Protein AF-A0A142B8X0-F1 (afdb_monomer_lite)

Sequence (153 aa):
MGISKRVLISNRKLSFLSRCFTVLLIFTAGLITAAVSLQYFYQQAVNDYFADGIATEDNLIIQIDRHTLTATGNKKDHFLPLLDDELGAYQSHRFIGWNADVERMKSSESLPFILLYEVRYEKRITEESFYYRGVTIPKLHLRKVMISTASLD

Structure (mmCIF, N/CA/C/O backbone):
data_AF-A0A142B8X0-F1
#
_entry.id   AF-A0A142B8X0-F1
#
loop_
_atom_site.group_PDB
_atom_site.id
_atom_site.type_symbol
_atom_site.label_atom_id
_atom_site.label_alt_id
_atom_site.label_comp_id
_atom_site.label_asym_id
_atom_site.label_entity_id
_atom_site.label_seq_id
_atom_site.pdbx_PDB_ins_code
_atom_site.Cartn_x
_atom_site.Cartn_y
_atom_site.Cartn_z
_atom_site.occupancy
_atom_site.B_iso_or_equiv
_atom_site.auth_seq_id
_atom_site.auth_comp_id
_atom_site.auth_asym_id
_atom_site.auth_atom_id
_atom_site.pdbx_PDB_model_num
ATOM 1 N N . MET A 1 1 ? -50.095 -7.052 57.992 1.00 36.69 1 MET A N 1
ATOM 2 C CA . MET A 1 1 ? -49.392 -7.928 57.025 1.00 36.69 1 MET A CA 1
ATOM 3 C C . MET A 1 1 ? -48.508 -7.066 56.146 1.00 36.69 1 MET A C 1
ATOM 5 O O . MET A 1 1 ? -48.946 -6.010 55.712 1.00 36.69 1 MET A O 1
ATOM 9 N N . GLY A 1 2 ? -47.237 -7.452 56.037 1.00 42.44 2 GLY A N 1
ATOM 10 C CA . GLY A 1 2 ? -46.136 -6.587 55.626 1.00 42.44 2 GLY A CA 1
ATOM 11 C C . GLY A 1 2 ? -46.250 -6.074 54.197 1.00 42.44 2 GLY A C 1
ATOM 12 O O . GLY A 1 2 ? -46.337 -6.848 53.247 1.00 42.44 2 GLY A O 1
ATOM 13 N N . ILE A 1 3 ? -46.169 -4.752 54.058 1.00 50.62 3 ILE A N 1
ATOM 14 C CA . ILE A 1 3 ? -45.834 -4.101 52.797 1.00 50.62 3 ILE A CA 1
ATOM 15 C C . ILE A 1 3 ? -44.391 -4.509 52.508 1.00 50.62 3 ILE A C 1
ATOM 17 O O . ILE A 1 3 ? -43.452 -3.998 53.119 1.00 50.62 3 ILE A O 1
ATOM 21 N N . SER A 1 4 ? -44.234 -5.508 51.639 1.00 46.56 4 SER A N 1
ATOM 22 C CA . SER A 1 4 ? -42.945 -5.920 51.102 1.00 46.56 4 SER A CA 1
ATOM 23 C C . SER A 1 4 ? -42.273 -4.673 50.544 1.00 46.56 4 SER A C 1
ATOM 25 O O . SER A 1 4 ? -42.720 -4.110 49.540 1.00 46.56 4 SER A O 1
ATOM 27 N N . LYS A 1 5 ? -41.240 -4.192 51.245 1.00 47.00 5 LYS A N 1
ATOM 28 C CA . LYS A 1 5 ? -40.313 -3.195 50.721 1.00 47.00 5 LYS A CA 1
ATOM 29 C C . LYS A 1 5 ? -39.723 -3.827 49.469 1.00 47.00 5 LYS A C 1
ATOM 31 O O . LYS A 1 5 ? -38.765 -4.587 49.563 1.00 47.00 5 LYS A O 1
ATOM 36 N N . ARG A 1 6 ? -40.328 -3.560 48.305 1.00 49.34 6 ARG A N 1
ATOM 37 C CA . ARG A 1 6 ? -39.716 -3.836 47.009 1.00 49.34 6 ARG A CA 1
ATOM 38 C C . ARG A 1 6 ? -38.375 -3.140 47.072 1.00 49.34 6 ARG A C 1
ATOM 40 O O . ARG A 1 6 ? -38.305 -1.914 47.108 1.00 49.34 6 ARG A O 1
ATOM 47 N N . VAL A 1 7 ? -37.338 -3.952 47.197 1.00 50.28 7 VAL A N 1
ATOM 48 C CA . VAL A 1 7 ? -35.942 -3.561 47.216 1.00 50.28 7 VAL A CA 1
ATOM 49 C C . VAL A 1 7 ? -35.643 -3.021 45.822 1.00 50.28 7 VAL A C 1
ATOM 51 O O . VAL A 1 7 ? -35.032 -3.675 44.988 1.00 50.28 7 VAL A O 1
ATOM 54 N N . LEU A 1 8 ? -36.108 -1.804 45.545 1.00 49.97 8 LEU A N 1
ATOM 55 C CA . LEU A 1 8 ? -35.597 -0.969 44.477 1.00 49.97 8 LEU A CA 1
ATOM 56 C C . LEU A 1 8 ? -34.296 -0.368 45.017 1.00 49.97 8 LEU A C 1
ATOM 58 O O . LEU A 1 8 ? -34.149 0.844 45.155 1.00 49.97 8 LEU A O 1
ATOM 62 N N . ILE A 1 9 ? -33.339 -1.238 45.368 1.00 50.69 9 ILE A N 1
ATOM 63 C CA . ILE A 1 9 ? -31.932 -0.850 45.406 1.00 50.69 9 ILE A CA 1
ATOM 64 C C . ILE A 1 9 ? -31.591 -0.625 43.938 1.00 50.69 9 ILE A C 1
ATOM 66 O O . ILE A 1 9 ? -31.101 -1.497 43.225 1.00 50.69 9 ILE A O 1
ATOM 70 N N . SER A 1 10 ? -31.961 0.560 43.458 1.00 58.00 10 SER A N 1
ATOM 71 C CA . SER A 1 10 ? -31.449 1.115 42.225 1.00 58.00 10 SER A CA 1
ATOM 72 C C . SER A 1 10 ? -29.945 1.206 42.462 1.00 58.00 10 SER A C 1
ATOM 74 O O . SER A 1 10 ? -29.455 2.101 43.159 1.00 58.00 10 SER A O 1
ATOM 76 N N . ASN A 1 11 ? -29.206 0.226 41.948 1.00 66.44 11 ASN A N 1
ATOM 77 C CA . ASN A 1 11 ? -27.758 0.276 41.920 1.00 66.44 11 ASN A CA 1
ATOM 78 C C . ASN A 1 11 ? -27.373 1.364 40.915 1.00 66.44 11 ASN A C 1
ATOM 80 O O . ASN A 1 11 ? -27.034 1.095 39.766 1.00 66.44 11 ASN A O 1
ATOM 84 N N . ARG A 1 12 ? -27.442 2.624 41.354 1.00 71.62 12 ARG A N 1
ATOM 85 C CA . ARG A 1 12 ? -27.076 3.817 40.581 1.00 71.62 12 ARG A CA 1
ATOM 86 C C . ARG A 1 12 ? -25.678 3.669 39.974 1.00 71.62 12 ARG A C 1
ATOM 88 O O . ARG A 1 12 ? -25.454 4.092 38.848 1.00 71.62 12 ARG A O 1
ATOM 95 N N . LYS A 1 13 ? -24.777 2.980 40.687 1.00 76.06 13 LYS A N 1
ATOM 96 C CA . LYS A 1 13 ? -23.445 2.582 40.208 1.00 76.06 13 LYS A CA 1
ATOM 97 C C . LYS A 1 13 ? -23.502 1.603 39.030 1.00 76.06 13 LYS A C 1
ATOM 99 O O . LYS A 1 13 ? -22.788 1.810 38.063 1.00 76.06 13 LYS A O 1
ATOM 104 N N . LEU A 1 14 ? -24.371 0.591 39.075 1.00 77.50 14 LEU A N 1
ATOM 105 C CA . LEU A 1 14 ? -24.537 -0.409 38.010 1.00 77.50 14 LEU A CA 1
ATOM 106 C C . LEU A 1 14 ? -25.193 0.197 36.760 1.00 77.50 14 LEU A C 1
ATOM 108 O O . LEU A 1 14 ? -24.770 -0.088 35.647 1.00 77.50 14 LEU A O 1
ATOM 112 N N . SER A 1 15 ? -26.157 1.108 36.940 1.00 79.56 15 SER A N 1
ATOM 113 C CA . SER A 1 15 ? -26.729 1.883 35.830 1.00 79.56 15 SER A CA 1
ATOM 114 C C . SER A 1 15 ? -25.731 2.874 35.222 1.00 79.56 15 SER A C 1
ATOM 116 O O . SER A 1 15 ? -25.805 3.144 34.028 1.00 79.56 15 SER A O 1
ATOM 118 N N . PHE A 1 16 ? -24.826 3.449 36.017 1.00 84.94 16 PHE A N 1
ATOM 119 C CA . PHE A 1 16 ? -23.760 4.303 35.493 1.00 84.94 16 PHE A CA 1
ATOM 120 C C . PHE A 1 16 ? -22.716 3.475 34.734 1.00 84.94 16 PHE A C 1
ATOM 122 O O . PHE A 1 16 ? -22.344 3.839 33.623 1.00 84.94 16 PHE A O 1
ATOM 129 N N . LEU A 1 17 ? -22.322 2.318 35.281 1.00 87.62 17 LEU A N 1
ATOM 130 C CA . LEU A 1 17 ? -21.402 1.388 34.627 1.00 87.62 17 LEU A CA 1
ATOM 131 C C . LEU A 1 17 ? -21.946 0.904 33.280 1.00 87.62 17 LEU A C 1
ATOM 133 O O . LEU A 1 17 ? -21.206 0.899 32.302 1.00 87.62 17 LEU A O 1
ATOM 137 N N . SER A 1 18 ? -23.236 0.548 33.210 1.00 86.44 18 SER A N 1
ATOM 138 C CA . SER A 1 18 ? -23.843 0.107 31.951 1.00 86.44 18 SER A CA 1
ATOM 139 C C . SER A 1 18 ? -23.841 1.219 30.905 1.00 86.44 18 SER A C 1
ATOM 141 O O . SER A 1 18 ? -23.496 0.962 29.759 1.00 86.44 18 SER A O 1
ATOM 143 N N . ARG A 1 19 ? -24.123 2.468 31.298 1.00 88.44 19 ARG A N 1
ATOM 144 C CA . ARG A 1 19 ? -24.048 3.630 30.397 1.00 88.44 19 ARG A CA 1
ATOM 145 C C . ARG A 1 19 ? -22.627 3.879 29.900 1.00 88.44 19 ARG A C 1
ATOM 147 O O . ARG A 1 19 ? -22.446 4.068 28.703 1.00 88.44 19 ARG A O 1
ATOM 154 N N . CYS A 1 20 ? -21.625 3.842 30.781 1.00 92.31 20 CYS A N 1
ATOM 155 C CA . CYS A 1 20 ? -20.221 3.963 30.381 1.00 92.31 20 CYS A CA 1
ATOM 156 C C . CYS A 1 20 ? -19.806 2.838 29.428 1.00 92.31 20 CYS A C 1
ATOM 158 O O . CYS A 1 20 ? -19.137 3.104 28.437 1.00 92.31 20 CYS A O 1
ATOM 160 N N . PHE A 1 21 ? -20.241 1.605 29.690 1.00 92.94 21 PHE A N 1
ATOM 161 C CA . PHE A 1 21 ? -19.970 0.465 28.822 1.00 92.94 21 PHE A CA 1
ATOM 162 C C . PHE A 1 21 ? -20.636 0.616 27.450 1.00 92.94 21 PHE A C 1
ATOM 164 O O . PHE A 1 21 ? -19.991 0.396 26.432 1.00 92.94 21 PHE A O 1
ATOM 171 N N . THR A 1 22 ? -21.893 1.066 27.395 1.00 92.06 22 THR A N 1
ATOM 172 C CA . THR A 1 22 ? -22.579 1.355 26.128 1.00 92.06 22 THR A CA 1
ATOM 173 C C . THR A 1 22 ? -21.870 2.456 25.342 1.00 92.06 22 THR A C 1
ATOM 175 O O . THR A 1 22 ? -21.651 2.298 24.146 1.00 92.06 22 THR A O 1
ATOM 178 N N . VAL A 1 23 ? -21.469 3.549 25.999 1.00 93.69 23 VAL A N 1
ATOM 179 C CA . VAL A 1 23 ? -20.706 4.627 25.349 1.00 93.69 23 VAL A CA 1
ATOM 180 C C . VAL A 1 23 ? -19.367 4.106 24.835 1.00 93.69 23 VAL A C 1
ATOM 182 O O . VAL A 1 23 ? -19.006 4.401 23.700 1.00 93.69 23 VAL A O 1
ATOM 185 N N . LEU A 1 24 ? -18.663 3.292 25.626 1.00 94.75 24 LEU A N 1
ATOM 186 C CA . LEU A 1 24 ? -17.407 2.670 25.216 1.00 94.75 24 LEU A CA 1
ATOM 187 C C . LEU A 1 24 ? -17.603 1.790 23.978 1.00 94.75 24 LEU A C 1
ATOM 189 O O . LEU A 1 24 ? -16.819 1.904 23.047 1.00 94.75 24 LEU A O 1
ATOM 193 N N . LEU A 1 25 ? -18.657 0.970 23.939 1.00 94.25 25 LEU A N 1
ATOM 194 C CA . LEU A 1 25 ? -18.976 0.127 22.783 1.00 94.25 25 LEU A CA 1
ATOM 195 C C . LEU A 1 25 ? -19.296 0.941 21.527 1.00 94.25 25 LEU A C 1
ATOM 197 O O . LEU A 1 25 ? -18.827 0.608 20.444 1.00 94.25 25 LEU A O 1
ATOM 201 N N . ILE A 1 26 ? -20.085 2.010 21.657 1.00 94.25 26 ILE A N 1
ATOM 202 C CA . ILE A 1 26 ? -20.396 2.897 20.526 1.00 94.25 26 ILE A CA 1
ATOM 203 C C . ILE A 1 26 ? -19.113 3.560 20.021 1.00 94.25 26 ILE A C 1
ATOM 205 O O . ILE A 1 26 ? -18.878 3.632 18.816 1.00 94.25 26 ILE A O 1
ATOM 209 N N . PHE A 1 27 ? -18.263 4.014 20.941 1.00 93.69 27 PHE A N 1
ATOM 210 C CA . PHE A 1 27 ? -17.006 4.662 20.605 1.00 93.69 27 PHE A CA 1
ATOM 211 C C . PHE A 1 27 ? -16.032 3.700 19.912 1.00 93.69 27 PHE A C 1
ATOM 213 O O . PHE A 1 27 ? -15.479 4.040 18.868 1.00 93.69 27 PHE A O 1
ATOM 220 N N . THR A 1 28 ? -15.858 2.481 20.431 1.00 92.56 28 THR A N 1
ATOM 221 C CA . THR A 1 28 ? -14.987 1.476 19.805 1.00 92.56 28 THR A CA 1
ATOM 222 C C . THR A 1 28 ? -15.523 1.028 18.451 1.00 92.56 28 THR A C 1
ATOM 224 O O . THR A 1 28 ? -14.745 0.934 17.504 1.00 92.56 28 THR A O 1
ATOM 227 N N . ALA A 1 29 ? -16.836 0.829 18.309 1.00 92.69 29 ALA A N 1
ATOM 228 C CA . ALA A 1 29 ? -17.451 0.526 17.017 1.00 92.69 29 ALA A CA 1
ATOM 229 C C . ALA A 1 29 ? -17.230 1.658 15.999 1.00 92.69 29 ALA A C 1
ATOM 231 O O . ALA A 1 29 ? -16.892 1.395 14.842 1.00 92.69 29 ALA A O 1
ATOM 232 N N . GLY A 1 30 ? -17.359 2.916 16.436 1.00 91.62 30 GLY A N 1
ATOM 233 C CA . GLY A 1 30 ? -17.065 4.090 15.615 1.00 91.62 30 GLY A CA 1
ATOM 234 C C . GLY A 1 30 ? -15.609 4.128 15.150 1.00 91.62 30 GLY A C 1
ATOM 235 O O . GLY A 1 30 ? -15.353 4.321 13.963 1.00 91.62 30 GLY A O 1
ATOM 236 N N . LEU A 1 31 ? -14.657 3.865 16.051 1.00 87.88 31 LEU A N 1
ATOM 237 C CA . LEU A 1 31 ? -13.232 3.806 15.713 1.00 87.88 31 LEU A CA 1
ATOM 238 C C . LEU A 1 31 ? -12.903 2.679 14.728 1.00 87.88 31 LEU A C 1
ATOM 240 O O . LEU A 1 31 ? -12.178 2.914 13.765 1.00 87.88 31 LEU A O 1
ATOM 244 N N . ILE A 1 32 ? -13.457 1.480 14.933 1.00 86.44 32 ILE A N 1
ATOM 245 C CA . ILE A 1 32 ? -13.270 0.348 14.011 1.00 86.44 32 ILE A CA 1
ATOM 246 C C . ILE A 1 32 ? -13.820 0.710 12.628 1.00 86.44 32 ILE A C 1
ATOM 248 O O . ILE A 1 32 ? -13.136 0.531 11.624 1.00 86.44 32 ILE A O 1
ATOM 252 N N . THR A 1 33 ? -15.026 1.278 12.574 1.00 87.94 33 THR A N 1
ATOM 253 C CA . THR A 1 33 ? -15.659 1.687 11.312 1.00 87.94 33 THR A CA 1
ATOM 254 C C . THR A 1 33 ? -14.834 2.752 10.591 1.00 87.94 33 THR A C 1
ATOM 256 O O . THR A 1 33 ? -14.637 2.659 9.379 1.00 87.94 33 THR A O 1
ATOM 259 N N . ALA A 1 34 ? -14.313 3.739 11.324 1.00 83.94 34 ALA A N 1
ATOM 260 C CA . ALA A 1 34 ? -13.447 4.770 10.766 1.00 83.94 34 ALA A CA 1
ATOM 261 C C . ALA A 1 34 ? -12.149 4.167 10.208 1.00 83.94 34 ALA A C 1
ATOM 263 O O . ALA A 1 34 ? -11.776 4.480 9.080 1.00 83.94 34 ALA A O 1
ATOM 264 N N . ALA A 1 35 ? -11.504 3.261 10.950 1.00 81.81 35 ALA A N 1
ATOM 265 C CA . ALA A 1 35 ? -10.273 2.600 10.517 1.00 81.81 35 ALA A CA 1
ATOM 266 C C . ALA A 1 35 ? -10.482 1.747 9.254 1.00 81.81 35 ALA A C 1
ATOM 268 O O . ALA A 1 35 ? -9.707 1.848 8.306 1.00 81.81 35 ALA A O 1
ATOM 269 N N . VAL A 1 36 ? -11.560 0.959 9.207 1.00 83.69 36 VAL A N 1
ATOM 270 C CA . VAL A 1 36 ? -11.911 0.139 8.037 1.00 83.69 36 VAL A CA 1
ATOM 271 C C . VAL A 1 36 ? -12.264 1.014 6.832 1.00 83.69 36 VAL A C 1
ATOM 273 O O . VAL A 1 36 ? -11.796 0.752 5.728 1.00 83.69 36 VAL A O 1
ATOM 276 N N . SER A 1 37 ? -13.042 2.083 7.026 1.00 85.81 37 SER A N 1
ATOM 277 C CA . SER A 1 37 ? -13.376 3.020 5.941 1.00 85.81 37 SER A CA 1
ATOM 278 C C . SER A 1 37 ? -12.123 3.685 5.373 1.00 85.81 37 SER A C 1
ATOM 280 O O . SER A 1 37 ? -11.985 3.809 4.157 1.00 85.81 37 SER A O 1
ATOM 282 N N . LEU A 1 38 ? -11.185 4.060 6.249 1.00 82.81 38 LEU A N 1
ATOM 283 C CA . LEU A 1 38 ? -9.896 4.612 5.852 1.00 82.81 38 LEU A CA 1
ATOM 284 C C . LEU A 1 38 ? -9.124 3.597 5.004 1.00 82.81 38 LEU A C 1
ATOM 286 O O . LEU A 1 38 ? -8.684 3.928 3.909 1.00 82.81 38 LEU A O 1
ATOM 290 N N . GLN A 1 39 ? -9.031 2.344 5.457 1.00 84.75 39 GLN A N 1
ATOM 291 C CA . GLN A 1 39 ? -8.378 1.272 4.707 1.00 84.75 39 GLN A CA 1
ATOM 292 C C . GLN A 1 39 ? -8.954 1.135 3.289 1.00 84.75 39 GLN A C 1
ATOM 294 O O . GLN A 1 39 ? -8.185 1.157 2.332 1.00 84.75 39 GLN A O 1
ATOM 299 N N . TYR A 1 40 ? -10.279 1.044 3.137 1.00 85.69 40 TYR A N 1
ATOM 300 C CA . TYR A 1 40 ? -10.918 0.931 1.818 1.00 85.69 40 TYR A CA 1
ATOM 301 C C . TYR A 1 40 ? -10.627 2.132 0.914 1.00 85.69 40 TYR A C 1
ATOM 303 O O . TYR A 1 40 ? -10.347 1.961 -0.271 1.00 85.69 40 TYR A O 1
ATOM 311 N N . PHE A 1 41 ? -10.646 3.341 1.472 1.00 85.88 41 PHE A N 1
ATOM 312 C CA . PHE A 1 41 ? -10.349 4.559 0.724 1.00 85.88 41 PHE A CA 1
ATOM 313 C C . PHE A 1 41 ? -8.920 4.559 0.156 1.00 85.88 41 PHE A C 1
ATOM 315 O O . PHE A 1 41 ? -8.719 4.848 -1.022 1.00 85.88 41 PHE A O 1
ATOM 322 N N . TYR A 1 42 ? -7.924 4.166 0.957 1.00 85.81 42 TYR A N 1
ATOM 323 C CA . TYR A 1 42 ? -6.542 4.070 0.475 1.00 85.81 42 TYR A CA 1
ATOM 324 C C . TYR A 1 42 ? -6.295 2.854 -0.418 1.00 85.81 42 TYR A C 1
ATOM 326 O O . TYR A 1 42 ? -5.441 2.918 -1.297 1.00 85.81 42 TYR A O 1
ATOM 334 N N . GLN A 1 43 ? -7.034 1.756 -0.233 1.00 88.38 43 GLN A N 1
ATOM 335 C CA . GLN A 1 43 ? -6.976 0.626 -1.159 1.00 88.38 43 GLN A CA 1
ATOM 336 C C . GLN A 1 43 ? -7.413 1.041 -2.561 1.00 88.38 43 GLN A C 1
ATOM 338 O O . GLN A 1 43 ? -6.721 0.724 -3.526 1.00 88.38 43 GLN A O 1
ATOM 343 N N . GLN A 1 44 ? -8.500 1.812 -2.667 1.00 87.50 44 GLN A N 1
ATOM 344 C CA . GLN A 1 44 ? -8.932 2.354 -3.951 1.00 87.50 44 GLN A CA 1
ATOM 345 C C . GLN A 1 44 ? -7.837 3.217 -4.588 1.00 87.50 44 GLN A C 1
ATOM 347 O O . GLN A 1 44 ? -7.533 3.034 -5.759 1.00 87.50 44 GLN A O 1
ATOM 352 N N . ALA A 1 45 ? -7.156 4.059 -3.805 1.00 86.50 45 ALA A N 1
ATOM 353 C CA . ALA A 1 45 ? -6.051 4.872 -4.312 1.00 86.50 45 ALA A CA 1
ATOM 354 C C . ALA A 1 45 ? -4.869 4.042 -4.863 1.00 86.50 45 ALA A C 1
ATOM 356 O O . ALA A 1 45 ? -4.180 4.494 -5.777 1.00 86.50 45 ALA A O 1
ATOM 357 N N . VAL A 1 46 ? -4.607 2.842 -4.325 1.00 88.19 46 VAL A N 1
ATOM 358 C CA . VAL A 1 46 ? -3.599 1.920 -4.888 1.00 88.19 46 VAL A CA 1
ATOM 359 C C . VAL A 1 46 ? -4.113 1.276 -6.175 1.00 88.19 46 VAL A C 1
ATOM 361 O O . VAL A 1 46 ? -3.372 1.197 -7.155 1.00 88.19 46 VAL A O 1
ATOM 364 N N . ASN A 1 47 ? -5.379 0.855 -6.202 1.00 88.19 47 ASN A N 1
ATOM 365 C CA . ASN A 1 47 ? -5.989 0.289 -7.405 1.00 88.19 47 ASN A CA 1
ATOM 366 C C . ASN A 1 47 ? -5.932 1.297 -8.564 1.00 88.19 47 ASN A C 1
ATOM 368 O O . ASN A 1 47 ? -5.484 0.952 -9.658 1.00 88.19 47 ASN A O 1
ATOM 372 N N . ASP A 1 48 ? -6.291 2.554 -8.294 1.00 86.75 48 ASP A N 1
ATOM 373 C CA . ASP A 1 48 ? -6.247 3.655 -9.259 1.00 86.75 48 ASP A CA 1
ATOM 374 C C . ASP A 1 48 ? -4.802 3.935 -9.716 1.00 86.75 48 ASP A C 1
ATOM 376 O O . ASP A 1 48 ? -4.550 4.149 -10.903 1.00 86.75 48 ASP A O 1
ATOM 380 N N . TYR A 1 49 ? -3.815 3.850 -8.810 1.00 86.75 49 TYR A N 1
ATOM 381 C CA . TYR A 1 49 ? -2.392 3.961 -9.163 1.00 86.75 49 TYR A CA 1
ATOM 382 C C . TYR A 1 49 ? -1.965 2.908 -10.196 1.00 86.75 49 TYR A C 1
ATOM 384 O O . TYR A 1 49 ? -1.193 3.206 -11.118 1.00 86.75 49 TYR A O 1
ATOM 392 N N . PHE A 1 50 ? -2.457 1.675 -10.074 1.00 85.56 50 PHE A N 1
ATOM 393 C CA . PHE A 1 50 ? -2.155 0.617 -11.034 1.00 85.56 50 PHE A CA 1
ATOM 394 C C . PHE A 1 50 ? -2.977 0.715 -12.324 1.00 85.56 50 PHE A C 1
ATOM 396 O O . PHE A 1 50 ? -2.416 0.408 -13.375 1.00 85.56 50 PHE A O 1
ATOM 403 N N . ALA A 1 51 ? -4.229 1.177 -12.263 1.00 84.19 51 ALA A N 1
ATOM 404 C CA . ALA A 1 51 ? -5.140 1.258 -13.408 1.00 84.19 51 ALA A CA 1
ATOM 405 C C . ALA A 1 51 ? -4.876 2.459 -14.333 1.00 84.19 51 ALA A C 1
ATOM 407 O O . ALA A 1 51 ? -4.751 2.278 -15.543 1.00 84.19 51 ALA A O 1
ATOM 408 N N . ASP A 1 52 ? -4.747 3.667 -13.776 1.00 71.50 52 ASP A N 1
ATOM 409 C CA . ASP A 1 52 ? -4.857 4.902 -14.567 1.00 71.50 52 ASP A CA 1
ATOM 410 C C . ASP A 1 52 ? -3.505 5.505 -14.969 1.00 71.50 52 ASP A C 1
ATOM 412 O O . ASP A 1 52 ? -3.457 6.439 -15.765 1.00 71.50 52 ASP A O 1
ATOM 416 N N . GLY A 1 53 ? -2.388 5.022 -14.411 1.00 62.47 53 GLY A N 1
ATOM 417 C CA . GLY A 1 53 ? -1.023 5.477 -14.743 1.00 62.47 53 GLY A CA 1
ATOM 418 C C . GLY A 1 53 ? -0.684 6.932 -14.365 1.00 62.47 53 GLY A C 1
ATOM 419 O O . GLY A 1 53 ? 0.485 7.292 -14.297 1.00 62.47 53 GLY A O 1
ATOM 420 N N . ILE A 1 54 ? -1.682 7.763 -14.051 1.00 59.91 54 ILE A N 1
ATOM 421 C CA . ILE A 1 54 ? -1.552 9.208 -13.784 1.00 59.91 54 ILE A CA 1
ATOM 422 C C . ILE A 1 54 ? -1.180 9.503 -12.318 1.00 59.91 54 ILE A C 1
ATOM 424 O O . ILE A 1 54 ? -0.887 10.644 -11.952 1.00 59.91 54 ILE A O 1
ATOM 428 N N . ALA A 1 55 ? -1.161 8.490 -11.454 1.00 67.25 55 ALA A N 1
ATOM 429 C CA . ALA A 1 55 ? -0.900 8.686 -10.038 1.00 67.25 55 ALA A CA 1
ATOM 430 C C . ALA A 1 55 ? 0.530 9.197 -9.771 1.00 67.25 55 ALA A C 1
ATOM 432 O O . ALA A 1 55 ? 1.529 8.675 -10.273 1.00 67.25 55 ALA A O 1
ATOM 433 N N . THR A 1 56 ? 0.621 10.245 -8.951 1.00 70.25 56 THR A N 1
ATOM 434 C CA . THR A 1 56 ? 1.898 10.816 -8.518 1.00 70.25 56 THR A CA 1
ATOM 435 C C . THR A 1 56 ? 2.530 9.925 -7.461 1.00 70.25 56 THR A C 1
ATOM 437 O O . THR A 1 56 ? 1.873 9.590 -6.478 1.00 70.25 56 THR A O 1
ATOM 440 N N . GLU A 1 57 ? 3.807 9.617 -7.639 1.00 79.94 57 GLU A N 1
ATOM 441 C CA . GLU A 1 57 ? 4.653 8.929 -6.670 1.00 79.94 57 GLU A CA 1
ATOM 442 C C . GLU A 1 57 ? 5.882 9.810 -6.449 1.00 79.94 57 GLU A C 1
ATOM 444 O O . GLU A 1 57 ? 6.576 10.146 -7.411 1.00 79.94 57 GLU A O 1
ATOM 449 N N . ASP A 1 58 ? 6.113 10.239 -5.206 1.00 83.38 58 ASP A N 1
ATOM 450 C CA . ASP A 1 58 ? 7.234 11.142 -4.915 1.00 83.38 58 ASP A CA 1
ATOM 451 C C . ASP A 1 58 ? 8.559 10.366 -4.786 1.00 83.38 58 ASP A C 1
ATOM 453 O O . ASP A 1 58 ? 9.625 10.865 -5.144 1.00 83.38 58 ASP A O 1
ATOM 457 N N . ASN A 1 59 ? 8.515 9.135 -4.268 1.00 84.69 59 ASN A N 1
ATOM 458 C CA . ASN A 1 59 ? 9.702 8.318 -4.042 1.00 84.69 59 ASN A CA 1
ATOM 459 C C . ASN A 1 59 ? 9.431 6.834 -4.290 1.00 84.69 59 ASN A C 1
ATOM 461 O O . ASN A 1 59 ? 8.396 6.312 -3.873 1.00 84.69 59 ASN A O 1
ATOM 465 N N . LEU A 1 60 ? 10.435 6.155 -4.838 1.00 87.19 60 LEU A N 1
ATOM 466 C CA . LEU A 1 60 ? 10.522 4.704 -4.917 1.00 87.19 60 LEU A CA 1
ATOM 467 C C . LEU A 1 60 ? 11.748 4.234 -4.130 1.00 87.19 60 LEU A C 1
ATOM 469 O O . LEU A 1 60 ? 12.864 4.697 -4.364 1.00 87.19 60 LEU A O 1
ATOM 473 N N . ILE A 1 61 ? 11.553 3.288 -3.217 1.00 87.56 61 ILE A N 1
ATOM 474 C CA . ILE A 1 61 ? 12.639 2.547 -2.575 1.00 87.56 61 ILE A CA 1
ATOM 475 C C . ILE A 1 61 ? 12.620 1.117 -3.101 1.00 87.56 61 ILE A C 1
ATOM 477 O O . ILE A 1 61 ? 11.655 0.390 -2.882 1.00 87.56 61 ILE A O 1
ATOM 481 N N . ILE A 1 62 ? 13.701 0.692 -3.741 1.00 88.00 62 ILE A N 1
ATOM 482 C CA . ILE A 1 62 ? 13.909 -0.693 -4.162 1.00 88.00 62 ILE A CA 1
ATOM 483 C C . ILE A 1 62 ? 14.906 -1.315 -3.192 1.00 88.00 62 ILE A C 1
ATOM 485 O O . ILE A 1 62 ? 16.045 -0.860 -3.075 1.00 88.00 62 ILE A O 1
ATOM 489 N N . GLN A 1 63 ? 14.476 -2.346 -2.474 1.00 87.25 63 GLN A N 1
ATOM 490 C CA . GLN A 1 63 ? 15.346 -3.115 -1.598 1.00 87.25 63 GLN A CA 1
ATOM 491 C C . GLN A 1 63 ? 15.636 -4.467 -2.246 1.00 87.25 63 GLN A C 1
ATOM 493 O O . GLN A 1 63 ? 14.730 -5.281 -2.405 1.00 87.25 63 GLN A O 1
ATOM 498 N N . ILE A 1 64 ? 16.903 -4.695 -2.589 1.00 84.75 64 ILE A N 1
ATOM 499 C CA . ILE A 1 64 ? 17.407 -5.949 -3.154 1.00 84.75 64 ILE A CA 1
ATOM 500 C C . ILE A 1 64 ? 18.359 -6.551 -2.124 1.00 84.75 64 ILE A C 1
ATOM 502 O O . ILE A 1 64 ? 19.488 -6.084 -1.950 1.00 84.75 64 ILE A O 1
ATOM 506 N N . ASP A 1 65 ? 17.883 -7.550 -1.387 1.00 81.81 65 ASP A N 1
ATOM 507 C CA . ASP A 1 65 ? 18.573 -8.139 -0.234 1.00 81.81 65 ASP A CA 1
ATOM 508 C C . ASP A 1 65 ? 19.075 -7.083 0.779 1.00 81.81 65 ASP A C 1
ATOM 510 O O . ASP 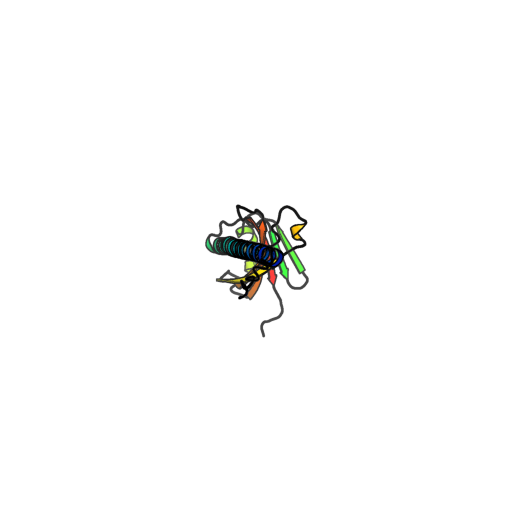A 1 65 ? 18.300 -6.533 1.568 1.00 81.81 65 ASP A O 1
ATOM 514 N N . ARG A 1 66 ? 20.387 -6.801 0.764 1.00 81.50 66 ARG A N 1
ATOM 515 C CA . ARG A 1 66 ? 21.073 -5.831 1.637 1.00 81.50 66 ARG A CA 1
ATOM 516 C C . ARG A 1 66 ? 21.288 -4.464 0.988 1.00 81.50 66 ARG A C 1
ATOM 518 O O . ARG A 1 66 ? 21.730 -3.542 1.669 1.00 81.50 66 ARG A O 1
ATOM 525 N N . HIS A 1 67 ? 20.994 -4.321 -0.299 1.00 82.81 67 HIS A N 1
ATOM 526 C CA . HIS A 1 67 ? 21.160 -3.071 -1.030 1.00 82.81 67 HIS A CA 1
ATOM 527 C C . HIS A 1 67 ? 19.831 -2.323 -1.088 1.00 82.81 67 HIS A C 1
ATOM 529 O O . HIS A 1 67 ? 18.778 -2.909 -1.328 1.00 82.81 67 HIS A O 1
ATOM 535 N N . THR A 1 68 ? 19.883 -1.017 -0.841 1.00 85.44 68 THR A N 1
ATOM 536 C CA . THR A 1 68 ? 18.722 -0.130 -0.935 1.00 85.44 68 THR A CA 1
ATOM 537 C C . THR A 1 68 ? 19.018 0.943 -1.965 1.00 85.44 68 THR A C 1
ATOM 539 O O . THR A 1 68 ? 19.996 1.677 -1.834 1.00 85.44 68 THR A O 1
ATOM 542 N N . LEU A 1 69 ? 18.168 1.028 -2.981 1.00 85.62 69 LEU A N 1
ATOM 543 C CA . LEU A 1 69 ? 18.172 2.089 -3.974 1.00 85.62 69 LEU A CA 1
ATOM 544 C C . LEU A 1 69 ? 16.971 2.988 -3.701 1.00 85.62 69 LEU A C 1
ATOM 546 O O . LEU A 1 69 ? 15.844 2.507 -3.610 1.00 85.62 69 LEU A O 1
ATOM 550 N N . THR A 1 70 ? 17.213 4.287 -3.574 1.00 86.50 70 THR A N 1
ATOM 551 C CA . THR A 1 70 ? 16.156 5.285 -3.405 1.00 86.50 70 THR A CA 1
ATOM 552 C C . THR A 1 70 ? 16.156 6.186 -4.625 1.00 86.50 70 THR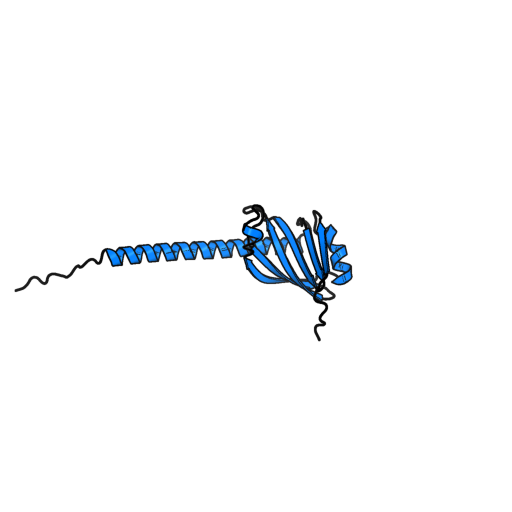 A C 1
ATOM 554 O O . THR A 1 70 ? 17.161 6.833 -4.916 1.00 86.50 70 THR A O 1
ATOM 557 N N . ALA A 1 71 ? 15.030 6.236 -5.322 1.00 84.06 71 ALA A N 1
ATOM 558 C CA . ALA A 1 71 ? 14.799 7.135 -6.435 1.00 84.06 71 ALA A CA 1
ATOM 559 C C . ALA A 1 71 ? 13.727 8.156 -6.041 1.00 84.06 71 ALA A C 1
ATOM 561 O O . ALA A 1 71 ? 12.690 7.803 -5.480 1.00 84.06 71 ALA A O 1
ATOM 562 N N . THR A 1 72 ? 13.973 9.425 -6.352 1.00 84.12 72 THR A N 1
ATOM 563 C CA . THR A 1 72 ? 13.016 10.516 -6.140 1.00 84.12 72 THR A CA 1
ATOM 564 C C . THR A 1 72 ? 12.507 10.990 -7.493 1.00 84.12 72 THR A C 1
ATOM 566 O O . THR A 1 72 ? 13.279 11.163 -8.436 1.00 84.12 72 THR A O 1
ATOM 569 N N . GLY A 1 73 ? 11.201 11.198 -7.588 1.00 78.75 73 GLY A N 1
ATOM 570 C CA . GLY A 1 73 ? 10.508 11.562 -8.815 1.00 78.75 73 GLY A CA 1
ATOM 571 C C . GLY A 1 73 ? 9.182 12.236 -8.494 1.00 78.75 73 GLY A C 1
ATOM 572 O O . GLY A 1 73 ? 8.929 12.628 -7.360 1.00 78.75 73 GLY A O 1
ATOM 573 N N . ASN A 1 74 ? 8.341 12.431 -9.501 1.00 74.12 74 ASN A N 1
ATOM 574 C CA . ASN A 1 74 ? 7.001 12.993 -9.306 1.00 74.12 74 ASN A CA 1
ATOM 575 C C . ASN A 1 74 ? 5.910 12.232 -10.072 1.00 74.12 74 ASN A C 1
ATOM 577 O O . ASN A 1 74 ? 4.754 12.662 -10.080 1.00 74.12 74 ASN A O 1
ATOM 581 N N . LYS A 1 75 ? 6.265 11.117 -10.723 1.00 74.56 75 LYS A N 1
ATOM 582 C CA . LYS A 1 75 ? 5.377 10.305 -11.559 1.00 74.56 75 LYS A CA 1
ATOM 583 C C . LYS A 1 75 ? 5.810 8.845 -11.551 1.00 74.56 75 LYS A C 1
ATOM 585 O O . LYS A 1 75 ? 7.002 8.561 -11.643 1.00 74.56 75 LYS A O 1
ATOM 590 N N . LYS A 1 76 ? 4.825 7.946 -11.560 1.00 76.06 76 LYS A N 1
ATOM 591 C CA . LYS A 1 76 ? 5.001 6.496 -11.724 1.00 76.06 76 LYS A CA 1
ATOM 592 C C . LYS A 1 76 ? 5.897 6.136 -12.917 1.00 76.06 76 LYS A C 1
ATOM 594 O O . LYS A 1 76 ? 6.790 5.305 -12.785 1.00 76.06 76 LYS A O 1
ATOM 599 N N . ASP A 1 77 ? 5.713 6.808 -14.052 1.00 78.38 77 ASP A N 1
ATOM 600 C CA . ASP A 1 77 ? 6.451 6.521 -15.291 1.00 78.38 77 ASP A CA 1
ATOM 601 C C . ASP A 1 77 ? 7.967 6.705 -15.164 1.00 78.38 77 ASP A C 1
ATOM 603 O O . ASP A 1 77 ? 8.726 6.047 -15.868 1.00 78.38 77 ASP A O 1
ATOM 607 N N . HIS A 1 78 ? 8.429 7.560 -14.245 1.00 78.00 78 HIS A N 1
ATOM 608 C CA . HIS A 1 78 ? 9.864 7.737 -13.996 1.00 78.00 78 HIS A CA 1
ATOM 609 C C . HIS A 1 78 ? 10.495 6.502 -13.347 1.00 78.00 78 HIS A C 1
ATOM 611 O O . HIS A 1 78 ? 11.700 6.290 -13.461 1.00 78.00 78 HIS A O 1
ATOM 617 N N . PHE A 1 79 ? 9.688 5.702 -12.656 1.00 81.25 79 PHE A N 1
ATOM 618 C CA . PHE A 1 79 ? 10.138 4.540 -11.908 1.00 81.25 79 PHE A CA 1
ATOM 619 C C . PHE A 1 79 ? 9.942 3.225 -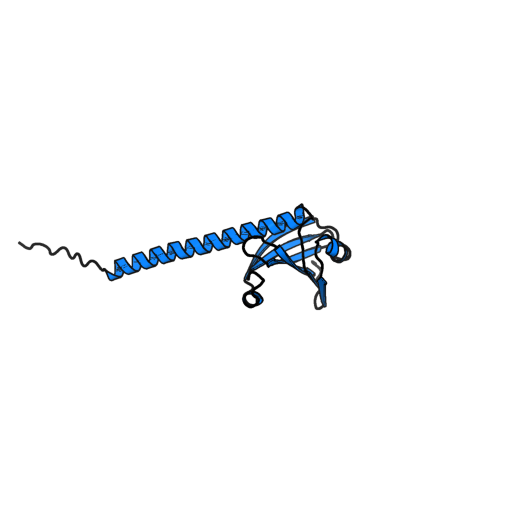12.663 1.00 81.25 79 PHE A C 1
ATOM 621 O O . PHE A 1 79 ? 10.609 2.246 -12.337 1.00 81.25 79 PHE A O 1
ATOM 628 N 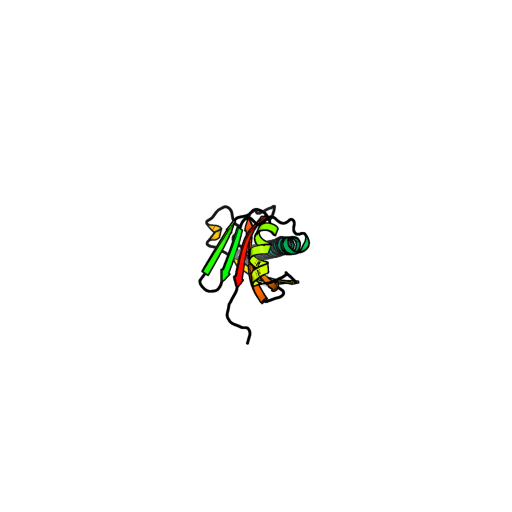N . LEU A 1 80 ? 9.071 3.197 -13.680 1.00 79.44 80 LEU A N 1
ATOM 629 C CA . LEU A 1 80 ? 8.828 2.004 -14.495 1.00 79.44 80 LEU A CA 1
ATOM 630 C C . LEU A 1 80 ? 10.120 1.401 -15.071 1.00 79.44 80 LEU A C 1
ATOM 632 O O . LEU A 1 80 ? 10.313 0.207 -14.861 1.00 79.44 80 LEU A O 1
ATOM 636 N N . PRO A 1 81 ? 11.048 2.171 -15.681 1.00 81.44 81 PRO A N 1
ATOM 637 C CA . PRO A 1 81 ? 12.280 1.595 -16.224 1.00 81.44 81 PRO A CA 1
ATOM 638 C C . PRO A 1 81 ? 13.154 0.923 -15.158 1.00 81.44 81 PRO A C 1
ATOM 640 O O . PRO A 1 81 ? 13.777 -0.095 -15.425 1.00 81.44 81 PRO A O 1
ATOM 643 N N . LEU A 1 82 ? 13.167 1.457 -13.928 1.00 81.88 82 LEU A N 1
ATOM 644 C CA . LEU A 1 82 ? 13.960 0.902 -12.824 1.00 81.88 82 LEU A CA 1
ATOM 645 C C . LEU A 1 82 ? 13.436 -0.459 -12.349 1.00 81.88 82 LEU A C 1
ATOM 647 O O . LEU A 1 82 ? 14.186 -1.232 -11.758 1.00 81.88 82 LEU A O 1
ATOM 651 N N . LEU A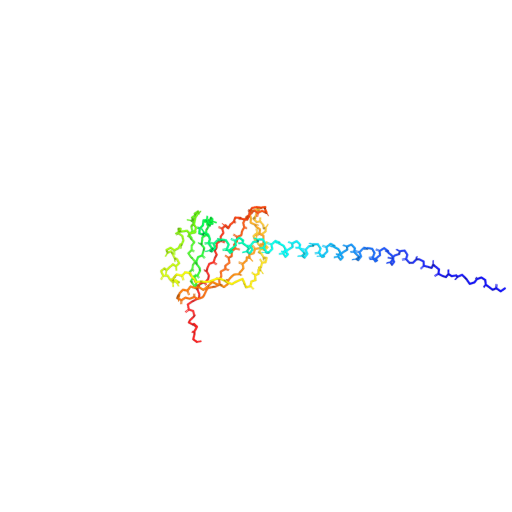 1 83 ? 12.145 -0.721 -12.552 1.00 84.75 83 LEU A N 1
ATOM 652 C CA . LEU A 1 83 ? 11.494 -1.963 -12.149 1.00 84.75 83 LEU A CA 1
ATOM 653 C C . LEU A 1 83 ? 11.384 -2.956 -13.311 1.00 84.75 83 LEU A C 1
ATOM 655 O O . LEU A 1 83 ? 11.471 -4.153 -13.069 1.00 84.75 83 LEU A O 1
ATOM 659 N N . ASP A 1 84 ? 11.213 -2.489 -14.549 1.00 85.81 84 ASP A N 1
ATOM 660 C CA . ASP A 1 84 ? 10.977 -3.339 -15.726 1.00 85.81 84 ASP A CA 1
ATOM 661 C C . ASP A 1 84 ? 12.197 -4.216 -16.074 1.00 85.81 84 ASP A C 1
ATOM 663 O O . ASP A 1 84 ? 12.071 -5.419 -16.342 1.00 85.81 84 ASP A O 1
ATOM 667 N N . ASP A 1 85 ? 13.404 -3.659 -15.947 1.00 84.50 85 ASP A N 1
ATOM 668 C CA . ASP A 1 85 ? 14.649 -4.396 -16.188 1.00 84.50 85 ASP A CA 1
ATOM 669 C C . ASP A 1 85 ? 14.762 -5.641 -15.283 1.00 84.50 85 ASP A C 1
ATOM 671 O O . ASP A 1 85 ? 15.112 -6.730 -15.751 1.00 84.50 85 ASP A O 1
ATOM 675 N N . GLU A 1 86 ? 14.359 -5.529 -14.014 1.00 84.12 86 GLU A N 1
ATOM 676 C CA . GLU A 1 86 ? 14.494 -6.599 -13.013 1.00 84.12 86 GLU A CA 1
ATOM 677 C C . GLU A 1 86 ? 13.240 -7.469 -12.846 1.00 84.12 86 GLU A C 1
ATOM 679 O O . GLU A 1 86 ? 13.328 -8.691 -12.699 1.00 84.12 86 GLU A O 1
ATOM 684 N N . LEU A 1 87 ? 12.053 -6.863 -12.878 1.00 88.56 87 LEU A N 1
ATOM 685 C CA . LEU A 1 87 ? 10.778 -7.521 -12.581 1.00 88.56 87 LEU A CA 1
ATOM 686 C C . LEU A 1 87 ? 9.962 -7.824 -13.846 1.00 88.56 87 LEU A C 1
ATOM 688 O O . LEU A 1 87 ? 9.176 -8.772 -13.840 1.00 88.56 87 LEU A O 1
ATOM 692 N N . GLY A 1 88 ? 10.197 -7.102 -14.944 1.00 89.62 88 GLY A N 1
ATOM 693 C CA . GLY A 1 88 ? 9.393 -7.159 -16.169 1.00 89.62 88 GLY A CA 1
ATOM 694 C C . GLY A 1 88 ? 8.069 -6.408 -16.036 1.00 89.62 88 GLY A C 1
ATOM 695 O O . GLY A 1 88 ? 7.854 -5.665 -15.071 1.00 89.62 88 GLY A O 1
ATOM 696 N N . ALA A 1 89 ? 7.152 -6.636 -16.979 1.00 89.69 89 ALA A N 1
ATOM 697 C CA . ALA A 1 89 ? 5.899 -5.892 -16.999 1.00 89.69 89 ALA A CA 1
ATOM 698 C C . ALA A 1 89 ? 4.998 -6.248 -15.804 1.00 89.69 89 ALA A C 1
ATOM 700 O O . ALA A 1 89 ? 4.940 -7.387 -15.330 1.00 89.69 89 ALA A O 1
ATOM 701 N N . TYR A 1 90 ? 4.260 -5.252 -15.314 1.00 90.19 90 TYR A N 1
ATOM 702 C CA . TYR A 1 90 ? 3.241 -5.442 -14.284 1.00 90.19 90 TYR A CA 1
ATOM 703 C C . TYR A 1 90 ? 2.082 -6.307 -14.814 1.00 90.19 90 TYR A C 1
ATOM 705 O O . TYR A 1 90 ? 1.574 -6.058 -15.906 1.00 90.19 90 TYR A O 1
ATOM 713 N N . GLN A 1 91 ? 1.624 -7.281 -14.018 1.00 92.38 91 GLN A N 1
ATOM 714 C CA . GLN A 1 91 ? 0.500 -8.162 -14.370 1.00 92.38 91 GLN A CA 1
ATOM 715 C C . GLN A 1 91 ? -0.712 -7.975 -13.454 1.00 92.38 91 GLN A C 1
ATOM 717 O O . GLN A 1 91 ? -1.842 -7.854 -13.924 1.00 92.38 91 GLN A O 1
ATOM 722 N N . SER A 1 92 ? -0.500 -7.993 -12.136 1.00 93.56 92 SER A N 1
ATOM 723 C CA . SER A 1 92 ? -1.587 -7.902 -11.153 1.00 93.56 92 SER A CA 1
ATOM 724 C C . SER A 1 92 ? -1.069 -7.466 -9.786 1.00 93.56 92 SER A C 1
ATOM 726 O O . SER A 1 92 ? 0.109 -7.645 -9.489 1.00 93.56 92 SER A O 1
ATOM 728 N N . HIS A 1 93 ? -1.949 -6.963 -8.926 1.00 94.31 93 HIS A N 1
ATOM 729 C CA . HIS A 1 93 ? -1.665 -6.728 -7.512 1.00 94.31 93 HIS A CA 1
ATOM 730 C C . HIS A 1 93 ? -2.785 -7.306 -6.647 1.00 94.31 93 HIS A C 1
ATOM 732 O O . HIS A 1 93 ? -3.933 -7.429 -7.078 1.00 94.31 93 HIS A O 1
ATOM 738 N N . ARG A 1 94 ? -2.449 -7.652 -5.407 1.00 93.94 94 ARG A N 1
ATOM 739 C CA . ARG A 1 94 ? -3.383 -8.168 -4.411 1.00 93.94 94 ARG A CA 1
ATOM 740 C C . ARG A 1 94 ? -3.087 -7.532 -3.065 1.00 93.94 94 ARG A C 1
ATOM 742 O O . ARG A 1 94 ? -1.957 -7.567 -2.590 1.00 93.94 94 ARG A O 1
ATOM 749 N N . PHE A 1 95 ? -4.113 -6.974 -2.437 1.00 93.00 95 PHE A N 1
ATOM 750 C CA . PHE A 1 95 ? -4.002 -6.478 -1.072 1.00 93.00 95 PHE A CA 1
ATOM 751 C C . PHE A 1 95 ? -3.752 -7.645 -0.108 1.00 93.00 95 PHE A C 1
ATOM 753 O O . PHE A 1 95 ? -4.540 -8.593 -0.080 1.00 93.00 95 PHE A O 1
ATOM 760 N N . ILE A 1 96 ? -2.681 -7.568 0.684 1.00 92.94 96 ILE A N 1
ATOM 761 C CA . ILE A 1 96 ? -2.332 -8.596 1.681 1.00 92.94 96 ILE A CA 1
ATOM 762 C C . ILE A 1 96 ? -2.569 -8.123 3.116 1.00 92.94 96 ILE A C 1
ATOM 764 O O . ILE A 1 96 ? -2.827 -8.942 3.996 1.00 92.94 96 ILE A O 1
ATOM 768 N N . GLY A 1 97 ? -2.540 -6.814 3.368 1.00 91.31 97 GLY A N 1
ATOM 769 C CA . GLY A 1 97 ? -2.787 -6.283 4.700 1.00 91.31 97 GLY A CA 1
ATOM 770 C C . GLY A 1 97 ? -2.372 -4.831 4.856 1.00 91.31 97 GLY A C 1
ATOM 771 O O . GLY A 1 97 ? -2.018 -4.142 3.903 1.00 91.31 97 GLY A O 1
ATOM 772 N N . TRP A 1 98 ? -2.413 -4.357 6.091 1.00 90.00 98 TRP A N 1
ATOM 773 C CA . TRP A 1 98 ? -1.912 -3.042 6.454 1.00 90.00 98 TRP A CA 1
ATOM 774 C C . TRP A 1 98 ? -1.178 -3.128 7.785 1.00 90.00 98 TRP A C 1
ATOM 776 O O . TRP A 1 98 ? -1.448 -4.014 8.596 1.00 90.00 98 TRP A O 1
ATOM 786 N N . ASN A 1 99 ? -0.243 -2.212 8.005 1.00 86.12 99 ASN A N 1
ATOM 787 C CA . ASN A 1 99 ? 0.448 -2.087 9.280 1.00 86.12 99 ASN A CA 1
ATOM 788 C C . ASN A 1 99 ? 0.463 -0.628 9.729 1.00 86.12 99 ASN A C 1
ATOM 790 O O . ASN A 1 99 ? 0.461 0.282 8.898 1.00 86.12 99 ASN A O 1
ATOM 794 N N . ALA A 1 100 ? 0.484 -0.410 11.039 1.00 80.94 100 ALA A N 1
ATOM 795 C CA . ALA A 1 100 ? 0.701 0.905 11.606 1.00 80.94 100 ALA A CA 1
ATOM 796 C C . ALA A 1 100 ? 2.206 1.192 11.699 1.00 80.94 100 ALA A C 1
ATOM 798 O O . ALA A 1 100 ? 2.955 0.427 12.305 1.00 80.94 100 ALA A O 1
ATOM 799 N N . ASP A 1 101 ? 2.643 2.315 11.137 1.00 76.00 101 ASP A N 1
ATOM 800 C CA . ASP A 1 101 ? 4.012 2.814 11.288 1.00 76.00 101 ASP A CA 1
ATOM 801 C C . ASP A 1 101 ? 4.016 3.973 12.284 1.00 76.00 101 ASP A C 1
ATOM 803 O O . ASP A 1 101 ? 3.890 5.154 11.946 1.00 76.00 101 ASP A O 1
ATOM 807 N N . VAL A 1 102 ? 4.102 3.600 13.558 1.00 69.50 102 VAL A N 1
ATOM 808 C CA . VAL A 1 102 ? 4.115 4.539 14.684 1.00 69.50 102 VAL A CA 1
ATOM 809 C C . VAL A 1 102 ? 5.388 5.383 14.743 1.00 69.50 102 VAL A C 1
ATOM 811 O O . VAL A 1 102 ? 5.368 6.464 15.332 1.00 69.50 102 VAL A O 1
ATOM 814 N N . GLU A 1 103 ? 6.484 4.949 14.116 1.00 68.25 103 GLU A N 1
ATOM 815 C CA . GLU A 1 103 ? 7.697 5.765 14.024 1.00 68.25 103 GLU A CA 1
ATOM 816 C C . GLU A 1 103 ? 7.476 6.948 13.082 1.00 68.25 103 GLU A C 1
ATOM 818 O O . GLU A 1 103 ? 7.826 8.083 13.420 1.00 68.25 103 GLU A O 1
ATOM 823 N N . ARG A 1 104 ? 6.780 6.718 11.962 1.00 64.31 104 ARG A N 1
ATOM 824 C CA . ARG A 1 104 ? 6.351 7.779 11.038 1.00 64.31 104 ARG A CA 1
ATOM 825 C C . ARG A 1 104 ? 5.269 8.696 11.582 1.00 64.31 104 ARG A C 1
ATOM 827 O O . ARG A 1 104 ? 5.148 9.825 11.117 1.00 64.31 104 ARG A O 1
ATOM 834 N N . MET A 1 105 ? 4.550 8.279 12.617 1.00 61.12 105 MET A N 1
ATOM 835 C CA . MET A 1 105 ? 3.595 9.136 13.324 1.00 61.12 105 MET A CA 1
ATOM 836 C C . MET A 1 105 ? 4.266 10.361 13.974 1.00 61.12 105 MET A C 1
ATOM 838 O O . MET A 1 105 ? 3.605 11.366 14.226 1.00 61.12 105 MET A O 1
ATOM 842 N N . LYS A 1 106 ? 5.585 10.300 14.223 1.00 63.91 106 LYS A N 1
ATOM 843 C CA . LYS A 1 106 ? 6.384 11.426 14.737 1.00 63.91 106 LYS A CA 1
ATOM 844 C C . LYS A 1 106 ? 6.724 12.462 13.662 1.00 63.91 106 LYS A C 1
ATOM 846 O O . LYS A 1 106 ? 6.985 13.612 14.003 1.00 63.91 106 LYS A O 1
ATOM 851 N N . SER A 1 107 ? 6.719 12.080 12.383 1.00 61.84 107 SER A N 1
ATOM 852 C CA . SER A 1 107 ? 6.855 13.016 11.265 1.00 61.84 107 SER A CA 1
ATOM 853 C C . SER A 1 107 ? 5.467 13.482 10.831 1.00 61.84 107 SER A C 1
ATOM 855 O O . SER A 1 107 ? 4.681 12.700 10.307 1.00 61.84 107 SER A O 1
ATOM 857 N N . SER A 1 108 ? 5.161 14.762 11.043 1.00 57.78 108 SER A N 1
ATOM 858 C CA . SER A 1 108 ? 3.826 15.371 10.903 1.00 57.78 108 SER A CA 1
ATOM 859 C C . SER A 1 108 ? 3.185 15.300 9.510 1.00 57.78 108 SER A C 1
ATOM 861 O O . SER A 1 108 ? 2.070 15.781 9.330 1.00 57.78 108 SER A O 1
ATOM 863 N N . GLU A 1 109 ? 3.877 14.755 8.511 1.00 62.84 109 GLU A N 1
ATOM 864 C CA . GLU A 1 109 ? 3.447 14.790 7.112 1.00 62.84 109 GLU A CA 1
ATOM 865 C C . GLU A 1 109 ? 2.887 13.461 6.598 1.00 62.84 109 GLU A C 1
ATOM 867 O O . GLU A 1 109 ? 2.197 13.457 5.579 1.00 62.84 109 GLU A O 1
ATOM 872 N N . SER A 1 110 ? 3.153 12.342 7.278 1.00 63.41 110 SER A N 1
ATOM 873 C CA . SER A 1 110 ? 2.722 11.007 6.847 1.00 63.41 110 SER A CA 1
ATOM 874 C C . SER A 1 110 ? 1.698 10.411 7.790 1.00 63.41 110 SER A C 1
ATOM 876 O O . SER A 1 110 ? 1.833 10.495 9.011 1.00 63.41 110 SER A O 1
ATOM 878 N N . LEU A 1 111 ? 0.695 9.752 7.218 1.00 70.12 111 LEU A N 1
ATOM 879 C CA . LEU A 1 111 ? -0.215 8.961 8.023 1.00 70.12 111 LEU A CA 1
ATOM 880 C C . LEU A 1 111 ? 0.512 7.709 8.529 1.00 70.12 111 LEU A C 1
ATOM 882 O O . LEU A 1 111 ? 1.312 7.128 7.795 1.00 70.12 111 LEU A O 1
ATOM 886 N N . PRO A 1 112 ? 0.251 7.279 9.774 1.00 74.12 112 PRO A N 1
ATOM 887 C CA . PRO A 1 112 ? 0.957 6.168 10.399 1.00 74.12 112 PRO A CA 1
ATOM 888 C C . PRO A 1 112 ? 0.382 4.825 9.950 1.00 74.12 112 PRO A C 1
ATOM 890 O O . PRO A 1 112 ? 0.198 3.931 10.769 1.00 74.12 112 PRO A O 1
ATOM 893 N N . PHE A 1 113 ? 0.035 4.679 8.673 1.00 80.44 113 PHE A N 1
ATOM 894 C CA . PHE A 1 113 ? -0.397 3.407 8.117 1.00 80.44 113 PHE A CA 1
ATOM 895 C C . PHE A 1 113 ? 0.313 3.150 6.791 1.00 80.44 113 PHE A C 1
ATOM 897 O O . PHE A 1 113 ? 0.596 4.059 6.008 1.00 80.44 113 PHE A O 1
ATOM 904 N N . ILE A 1 114 ? 0.592 1.877 6.562 1.00 87.81 114 ILE A N 1
ATOM 905 C CA . ILE A 1 114 ? 1.220 1.349 5.363 1.00 87.81 114 ILE A CA 1
ATOM 906 C C . ILE A 1 114 ? 0.259 0.316 4.805 1.00 87.81 114 ILE A C 1
ATOM 908 O O . ILE A 1 114 ? -0.174 -0.572 5.543 1.00 87.81 114 ILE A O 1
ATOM 912 N N . LEU A 1 115 ? -0.061 0.411 3.517 1.00 91.25 115 LEU A N 1
ATOM 913 C CA . LEU A 1 115 ? -0.747 -0.680 2.836 1.00 91.25 115 LEU A CA 1
ATOM 914 C C . LEU A 1 115 ? 0.277 -1.632 2.233 1.00 91.25 115 LEU A C 1
ATOM 916 O O . LEU A 1 115 ? 1.239 -1.199 1.600 1.00 91.25 115 LEU A O 1
ATOM 920 N N . LEU A 1 116 ? 0.045 -2.921 2.430 1.00 92.88 116 LEU A N 1
ATOM 921 C CA . LEU A 1 116 ? 0.895 -3.999 1.961 1.00 92.88 116 LEU A CA 1
ATOM 922 C C . LEU A 1 116 ? 0.194 -4.708 0.805 1.00 92.88 116 LEU A C 1
ATOM 924 O O . LEU A 1 116 ? -0.979 -5.090 0.910 1.00 92.88 116 LEU A O 1
ATOM 928 N N . TYR A 1 117 ? 0.927 -4.893 -0.284 1.00 94.56 117 TYR A N 1
ATOM 929 C CA . TYR A 1 117 ? 0.459 -5.563 -1.487 1.00 94.56 117 TYR A CA 1
ATOM 930 C C . TYR A 1 117 ? 1.441 -6.638 -1.920 1.00 94.56 117 TYR A C 1
ATOM 932 O O . TYR A 1 117 ? 2.650 -6.466 -1.841 1.00 94.56 117 TYR A O 1
ATOM 940 N N . GLU A 1 118 ? 0.894 -7.728 -2.431 1.00 94.31 118 GLU A N 1
ATOM 941 C CA . GLU A 1 118 ? 1.618 -8.669 -3.270 1.00 94.31 118 GLU A CA 1
ATOM 942 C C . GLU A 1 118 ? 1.430 -8.216 -4.718 1.00 94.31 118 GLU A C 1
ATOM 944 O O . GLU A 1 118 ? 0.297 -8.122 -5.198 1.00 94.31 118 GLU A O 1
ATOM 949 N N . VAL A 1 119 ? 2.521 -7.902 -5.409 1.00 93.69 119 VAL A N 1
ATOM 950 C CA . VAL A 1 119 ? 2.492 -7.441 -6.798 1.00 93.69 119 VAL A CA 1
ATOM 951 C C . VAL A 1 119 ? 3.174 -8.480 -7.671 1.00 93.69 119 VAL A C 1
ATOM 953 O O . VAL A 1 119 ? 4.307 -8.889 -7.430 1.00 93.69 119 VAL A O 1
ATOM 956 N N . ARG A 1 120 ? 2.450 -8.945 -8.687 1.00 93.56 120 ARG A N 1
ATOM 957 C CA . ARG A 1 120 ? 2.946 -9.899 -9.672 1.00 93.56 120 ARG A CA 1
ATOM 958 C C . ARG A 1 120 ? 3.402 -9.150 -10.907 1.00 93.56 120 ARG A C 1
ATOM 960 O O . ARG A 1 120 ? 2.618 -8.446 -11.551 1.00 93.56 120 ARG A O 1
ATOM 967 N N . TYR A 1 121 ? 4.649 -9.399 -11.246 1.00 92.06 121 TYR A N 1
ATOM 968 C CA . TYR A 1 121 ? 5.270 -9.019 -12.494 1.00 92.06 121 TYR A CA 1
ATOM 969 C C . TYR A 1 121 ? 5.550 -10.259 -13.342 1.00 92.06 121 TYR A C 1
ATOM 971 O O . TYR A 1 121 ? 5.385 -11.390 -12.882 1.00 92.06 121 TYR A O 1
ATOM 979 N N . GLU A 1 122 ? 5.988 -10.053 -14.579 1.00 92.81 122 GLU A N 1
ATOM 980 C CA . GLU A 1 122 ? 6.353 -11.142 -15.489 1.00 92.81 122 GLU A CA 1
ATOM 981 C C . GLU A 1 122 ? 7.442 -12.061 -14.934 1.00 92.81 122 GLU A C 1
ATOM 983 O O . GLU A 1 122 ? 7.337 -13.280 -15.069 1.00 92.81 122 GLU A O 1
ATOM 988 N N . LYS A 1 123 ? 8.482 -11.497 -14.308 1.00 90.31 123 LYS A N 1
ATOM 989 C CA . LYS A 1 123 ? 9.641 -12.269 -13.842 1.00 90.31 123 LYS A CA 1
ATOM 990 C C . LYS A 1 123 ? 9.497 -12.727 -12.392 1.00 90.31 123 LYS A C 1
ATOM 992 O O . LYS A 1 123 ? 10.083 -13.746 -12.034 1.00 90.31 123 LYS A O 1
ATOM 997 N N . ARG A 1 124 ? 8.789 -11.974 -11.535 1.00 89.88 124 ARG A N 1
ATOM 998 C CA . ARG A 1 124 ? 8.748 -12.205 -10.075 1.00 89.88 124 ARG A CA 1
ATOM 999 C C . ARG A 1 124 ? 7.460 -11.715 -9.414 1.00 89.88 124 ARG A C 1
ATOM 1001 O O . ARG A 1 124 ? 6.728 -10.891 -9.954 1.00 89.88 124 ARG A O 1
ATOM 1008 N N . ILE A 1 125 ? 7.232 -12.197 -8.195 1.00 91.19 125 ILE A N 1
ATOM 1009 C CA . ILE A 1 125 ? 6.244 -11.655 -7.258 1.00 91.19 125 ILE A CA 1
ATOM 1010 C C . ILE A 1 125 ? 7.006 -10.891 -6.173 1.00 91.19 125 ILE A C 1
ATOM 1012 O O . ILE A 1 125 ? 7.989 -11.407 -5.640 1.00 91.19 125 ILE A O 1
ATOM 1016 N N . THR A 1 126 ? 6.569 -9.676 -5.861 1.00 92.25 126 THR A N 1
ATOM 1017 C CA . THR A 1 126 ? 7.170 -8.817 -4.838 1.00 92.25 126 THR A CA 1
ATOM 1018 C C . THR A 1 126 ? 6.159 -8.464 -3.759 1.00 92.25 126 THR A C 1
ATOM 1020 O O . THR A 1 126 ? 4.959 -8.340 -4.014 1.00 92.25 126 THR A O 1
ATOM 1023 N N . GLU A 1 127 ? 6.656 -8.280 -2.539 1.00 92.38 127 GLU A N 1
ATOM 1024 C CA . GLU A 1 127 ? 5.901 -7.606 -1.489 1.00 92.38 127 GLU A CA 1
ATOM 1025 C C . GLU A 1 127 ? 6.224 -6.118 -1.524 1.00 92.38 127 GLU A C 1
ATOM 1027 O O . GLU A 1 127 ? 7.388 -5.697 -1.517 1.00 92.38 127 GLU A O 1
ATOM 1032 N N . GLU A 1 128 ? 5.174 -5.311 -1.565 1.00 93.31 128 GLU A N 1
ATOM 1033 C CA . GLU A 1 128 ? 5.282 -3.880 -1.734 1.00 93.31 128 GLU A CA 1
ATOM 1034 C C . GLU A 1 128 ? 4.511 -3.119 -0.675 1.00 93.31 128 GLU A C 1
ATOM 1036 O O . GLU A 1 128 ? 3.394 -3.466 -0.294 1.00 93.31 128 GLU A O 1
ATOM 1041 N N . SER A 1 129 ? 5.126 -2.042 -0.207 1.00 92.50 129 SER A N 1
ATOM 1042 C CA . SER A 1 129 ? 4.566 -1.157 0.803 1.00 92.50 129 SER A CA 1
ATOM 1043 C C . SER A 1 129 ? 4.253 0.203 0.200 1.00 92.50 129 SER A C 1
ATOM 1045 O O . SER A 1 129 ? 5.131 0.856 -0.365 1.00 92.50 129 SER A O 1
ATOM 1047 N N . PHE A 1 130 ? 3.014 0.651 0.370 1.00 90.50 130 PHE A N 1
ATOM 1048 C CA . PHE A 1 130 ? 2.525 1.937 -0.110 1.00 90.50 130 PHE A CA 1
ATOM 1049 C C . PHE A 1 130 ? 2.295 2.874 1.069 1.00 90.50 130 PHE A C 1
ATOM 1051 O O . PHE A 1 130 ? 1.533 2.575 1.993 1.00 90.50 130 PHE A O 1
ATOM 1058 N N . TYR A 1 131 ? 2.963 4.021 1.018 1.00 88.25 131 TYR A N 1
ATOM 1059 C CA . TYR A 1 131 ? 2.943 5.034 2.059 1.00 88.25 131 TYR A CA 1
ATOM 1060 C C . TYR A 1 131 ? 2.273 6.298 1.542 1.00 88.25 131 TYR A C 1
ATOM 1062 O O . TYR A 1 131 ? 2.713 6.898 0.556 1.00 88.25 131 TYR A O 1
ATOM 1070 N N . TYR A 1 132 ? 1.253 6.745 2.264 1.00 83.81 132 TYR A N 1
ATOM 1071 C CA . TYR A 1 132 ? 0.447 7.889 1.873 1.00 83.81 132 TYR A CA 1
ATOM 1072 C C . TYR A 1 132 ? 0.648 9.097 2.790 1.00 83.81 132 TYR A C 1
ATOM 1074 O O . TYR A 1 132 ? 0.951 8.982 3.983 1.00 83.81 132 TYR A O 1
ATOM 1082 N N . ARG A 1 133 ? 0.445 10.279 2.209 1.00 80.19 133 ARG A N 1
ATOM 1083 C CA . ARG A 1 133 ? 0.349 11.559 2.915 1.00 80.19 133 ARG A CA 1
ATOM 1084 C C . ARG A 1 133 ? -1.007 12.207 2.647 1.00 80.19 133 ARG A C 1
ATOM 1086 O O . ARG A 1 133 ? -1.597 11.991 1.591 1.00 80.19 133 ARG A O 1
ATOM 1093 N N . GLY A 1 134 ? -1.440 13.047 3.589 1.00 71.44 134 GLY A N 1
ATOM 1094 C CA . GLY A 1 134 ? -2.691 13.809 3.510 1.00 71.44 134 GLY A CA 1
ATOM 1095 C C . GLY A 1 134 ? -3.906 13.025 4.008 1.00 71.44 134 GLY A C 1
ATOM 1096 O O . GLY A 1 134 ? -4.111 11.891 3.616 1.00 71.44 134 GLY A O 1
ATOM 1097 N N . VAL A 1 135 ? -4.713 13.631 4.887 1.00 66.00 135 VAL A N 1
ATOM 1098 C CA . VAL A 1 135 ? -5.886 12.981 5.515 1.00 66.00 135 VAL A CA 1
ATOM 1099 C C . VAL A 1 135 ? -7.093 12.932 4.572 1.00 66.00 135 VAL A C 1
ATOM 1101 O O . VAL A 1 135 ? -7.858 11.974 4.600 1.00 66.00 135 VAL A O 1
ATOM 1104 N N . THR A 1 136 ? -7.275 13.975 3.759 1.00 66.50 136 THR A N 1
ATOM 1105 C CA . THR A 1 136 ? -8.469 14.195 2.925 1.00 66.50 136 THR A CA 1
ATOM 1106 C C . THR A 1 136 ? -8.261 13.850 1.455 1.00 66.50 136 THR A C 1
ATOM 1108 O O . THR A 1 136 ? -9.189 13.372 0.811 1.00 66.50 136 THR A O 1
ATOM 1111 N N . ILE A 1 137 ? -7.060 14.087 0.923 1.00 72.81 137 ILE A N 1
ATOM 1112 C CA . ILE A 1 137 ? -6.674 13.714 -0.440 1.00 72.81 137 ILE A CA 1
ATOM 1113 C C . ILE A 1 137 ? -5.442 12.817 -0.320 1.00 72.81 137 ILE A C 1
ATOM 1115 O O . ILE A 1 137 ? -4.378 13.312 0.062 1.00 72.81 137 ILE A O 1
ATOM 1119 N N . PRO A 1 138 ? -5.582 11.512 -0.591 1.00 75.44 138 PRO A N 1
ATOM 1120 C CA . PRO A 1 138 ? -4.525 10.547 -0.380 1.00 75.44 138 PRO A CA 1
ATOM 1121 C C . PRO A 1 138 ? -3.486 10.726 -1.483 1.00 75.44 138 PRO A C 1
ATOM 1123 O O . PRO A 1 138 ? -3.759 10.470 -2.654 1.00 75.44 138 PRO A O 1
ATOM 1126 N N . LYS A 1 139 ? -2.281 11.165 -1.125 1.00 81.38 139 LYS A N 1
ATOM 1127 C CA . LYS A 1 139 ? -1.173 11.250 -2.079 1.00 81.38 139 LYS A CA 1
ATOM 1128 C C . LYS A 1 139 ? -0.169 10.142 -1.800 1.00 81.38 139 LYS A C 1
ATOM 1130 O O . LYS A 1 139 ? 0.362 10.069 -0.689 1.00 81.38 139 LYS A O 1
ATOM 1135 N N . LEU A 1 140 ? 0.090 9.290 -2.795 1.00 85.06 140 LEU A N 1
ATOM 1136 C CA . LEU A 1 140 ? 1.147 8.288 -2.699 1.00 85.06 140 LEU A CA 1
ATOM 1137 C C . LEU A 1 140 ? 2.491 9.014 -2.624 1.00 85.06 140 LEU A C 1
ATOM 1139 O O . LEU A 1 140 ? 2.918 9.696 -3.552 1.00 85.06 140 LEU A O 1
ATOM 1143 N N . HIS A 1 141 ? 3.140 8.896 -1.477 1.00 84.69 141 HIS A N 1
ATOM 1144 C CA . HIS A 1 141 ? 4.388 9.590 -1.209 1.00 84.69 141 HIS A CA 1
ATOM 1145 C C . HIS A 1 141 ?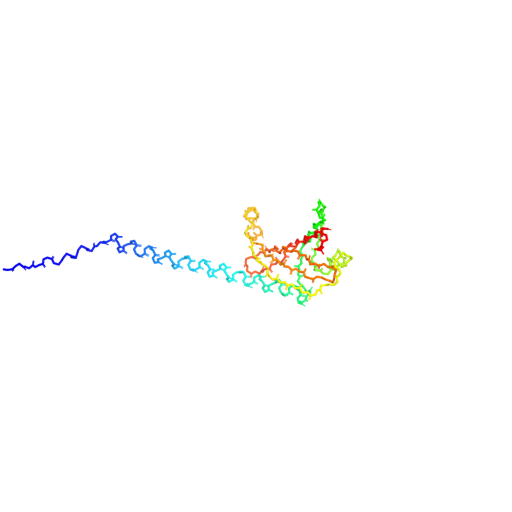 5.595 8.684 -1.414 1.00 84.69 141 HIS A C 1
ATOM 1147 O O . HIS A 1 141 ? 6.649 9.128 -1.865 1.00 84.69 141 HIS A O 1
ATOM 1153 N N . LEU A 1 142 ? 5.455 7.420 -1.037 1.00 87.44 142 LEU A N 1
ATOM 1154 C CA . LEU A 1 142 ? 6.533 6.464 -1.141 1.00 87.44 142 LEU A CA 1
ATOM 1155 C C . LEU A 1 142 ? 5.961 5.095 -1.470 1.00 87.44 142 LEU A C 1
ATOM 1157 O O . LEU A 1 142 ? 5.006 4.648 -0.835 1.00 87.44 142 LEU A O 1
ATOM 1161 N N . ARG A 1 143 ? 6.607 4.418 -2.407 1.00 90.94 143 ARG A N 1
ATOM 1162 C CA . ARG A 1 143 ? 6.463 2.986 -2.627 1.00 90.94 143 ARG A CA 1
ATOM 1163 C C . ARG A 1 143 ? 7.767 2.311 -2.242 1.00 90.94 143 ARG A C 1
ATOM 1165 O O . ARG A 1 143 ? 8.847 2.797 -2.570 1.00 90.94 143 ARG A O 1
ATOM 1172 N N . LYS A 1 144 ? 7.683 1.198 -1.527 1.00 91.25 144 LYS A N 1
ATOM 1173 C CA . LYS A 1 144 ? 8.834 0.343 -1.252 1.00 91.25 144 LYS A CA 1
ATOM 1174 C C . LYS A 1 144 ? 8.598 -1.013 -1.890 1.00 91.25 144 LYS A C 1
ATOM 1176 O O . LYS A 1 144 ? 7.588 -1.639 -1.595 1.00 91.25 144 LYS A O 1
ATOM 1181 N N . VAL A 1 145 ? 9.538 -1.456 -2.713 1.00 92.00 145 VAL A N 1
ATOM 1182 C CA . VAL A 1 145 ? 9.516 -2.750 -3.395 1.00 92.00 145 VAL A CA 1
ATOM 1183 C C . VAL A 1 145 ? 10.602 -3.621 -2.788 1.00 92.00 145 VAL A C 1
ATOM 1185 O O . VAL A 1 145 ? 11.776 -3.242 -2.796 1.00 92.00 145 VAL A O 1
ATOM 1188 N N . MET A 1 146 ? 10.218 -4.767 -2.229 1.00 89.44 146 MET A N 1
ATOM 1189 C CA . MET A 1 146 ? 11.167 -5.739 -1.698 1.00 89.44 146 MET A CA 1
ATOM 1190 C C . MET A 1 146 ? 11.368 -6.867 -2.707 1.00 89.44 146 MET A C 1
ATOM 1192 O O . MET A 1 146 ? 10.445 -7.619 -3.017 1.00 89.44 146 MET A O 1
ATOM 1196 N N . ILE A 1 147 ? 12.593 -6.976 -3.213 1.00 85.44 147 ILE A N 1
ATOM 1197 C CA . ILE A 1 147 ? 13.020 -8.022 -4.136 1.00 85.44 147 ILE A CA 1
ATOM 1198 C C . ILE A 1 147 ? 13.913 -8.975 -3.344 1.00 85.44 147 ILE A C 1
ATOM 1200 O O . ILE A 1 147 ? 15.030 -8.625 -2.961 1.00 85.44 147 ILE A O 1
ATOM 1204 N N . SER A 1 148 ? 13.410 -10.179 -3.075 1.00 77.06 148 SER A N 1
ATOM 1205 C CA . SER A 1 148 ? 14.237 -11.261 -2.541 1.00 77.06 148 SER A CA 1
ATOM 1206 C C . SER A 1 148 ? 14.934 -11.983 -3.693 1.00 77.06 148 SER A C 1
ATOM 1208 O O . SER A 1 148 ? 14.316 -12.255 -4.728 1.00 77.06 148 SER A O 1
ATOM 1210 N N . THR A 1 149 ? 16.227 -12.276 -3.543 1.00 67.00 149 THR A N 1
ATOM 1211 C CA . THR A 1 149 ? 16.965 -13.139 -4.483 1.00 67.00 149 THR A CA 1
ATOM 1212 C C . THR A 1 149 ? 16.870 -14.622 -4.147 1.00 67.00 149 THR A C 1
ATOM 1214 O O . THR A 1 149 ? 17.354 -15.436 -4.931 1.00 67.00 149 THR A O 1
ATOM 1217 N N . ALA A 1 150 ? 16.230 -14.994 -3.032 1.00 60.22 150 ALA A N 1
ATOM 1218 C CA . ALA A 1 150 ? 15.942 -16.392 -2.750 1.00 60.22 150 ALA A CA 1
ATOM 1219 C C . ALA A 1 150 ? 15.006 -16.922 -3.846 1.00 60.22 150 ALA A C 1
ATOM 1221 O O . ALA A 1 150 ? 13.888 -16.428 -4.008 1.00 60.22 150 ALA A O 1
ATOM 1222 N N . SER A 1 151 ? 15.494 -17.876 -4.640 1.00 45.22 151 SER A N 1
ATOM 1223 C CA . SER A 1 151 ? 14.685 -18.559 -5.640 1.00 45.22 151 SER A CA 1
ATOM 1224 C C . SER A 1 151 ? 13.493 -19.216 -4.948 1.00 45.22 151 SER A C 1
ATOM 1226 O O . SER A 1 151 ? 13.623 -19.827 -3.887 1.00 45.22 151 SER A O 1
ATOM 1228 N N . LEU A 1 152 ? 12.310 -19.044 -5.536 1.00 48.53 152 LEU A N 1
ATOM 1229 C CA . LEU A 1 152 ? 11.176 -19.918 -5.263 1.00 48.53 152 LEU A CA 1
ATOM 1230 C C . LEU A 1 152 ? 11.505 -21.266 -5.917 1.00 48.53 152 LEU A C 1
ATOM 1232 O O . LEU A 1 152 ? 11.102 -21.506 -7.054 1.00 48.53 152 LEU A O 1
ATOM 1236 N N . ASP A 1 153 ? 12.323 -22.062 -5.230 1.00 38.72 153 ASP A N 1
ATOM 1237 C CA . ASP A 1 153 ? 12.509 -23.489 -5.510 1.00 38.72 153 ASP A CA 1
ATOM 1238 C C . ASP A 1 153 ? 11.270 -24.283 -5.061 1.00 38.72 153 ASP A C 1
ATOM 1240 O O . ASP A 1 153 ? 10.747 -24.010 -3.952 1.00 38.72 153 ASP A O 1
#

Foldseek 3Di:
DDPPPPPCPVVVVVVVVVVVVVVVVVVVVVVVVVVVVQVVVVVVVVVCVVPVQAAFEQWEWEAEPPDIDIDGDTGPVVCCVVCCVPQNAWDDKDFDDKDFQVVCVVVVFWHRMWTWMFTHGPRDTWIKIWTFGDDPDTHGYYMYTYDYPPDPD

Organism: NCBI:txid570277

Radius of gyration: 24.48 Å; chains: 1; bounding box: 71×39×74 Å

pLDDT: mean 80.21, std 13.49, range [36.69, 94.75]

Secondary structure (DSSP, 8-state):
-----------HHHHHHHHHHHHHHHHHHHHHHHHHHHHHHHHHHHHHHHHHS----SEEEEEETTEEEEEE-SSGGGTHHHHHHHH-SEEEEEEEEEEE-TTGGGSTTEEEEEEEEEEEESS-EEEEEEEEE-SSS-EEEEEEEEE--S---